Protein AF-Q207X6-F1 (afdb_monomer)

Nearest PDB structures (foldseek):
  6jbr-assembly2_F-2  TM=7.501E-01  e=4.723E-04  Pyricularia oryzae 70-15
  5hut-assembly1_A  TM=6.892E-01  e=3.008E-03  Candida albicans SC5314
  5hvo-assembly2_C  TM=7.194E-01  e=5.206E-03  Aspergillus fumigatus Af293
  5hvo-assembly1_A  TM=6.977E-01  e=4.861E-03  Aspergillus fumigatus Af293
  5huv-assembly1_B  TM=6.547E-01  e=3.957E-03  Candida albicans SC5314

Radius of gyration: 21.66 Å; Cα contacts (8 Å, |Δi|>4): 30; chains: 1; bounding box: 48×30×54 Å

Secondary structure (DSSP, 8-state):
--PPPHHHHHHHHHHHHHHHS-------HHHHIIIIIIIIIIIIHHHHH--GGG----GGGTS--

InterPro domains:
  IPR001830 Glycosyl transferase, family 20 [PF00982] (8-63)
  IPR001830 Glycosyl transferase, family 20 [PTHR10788] (4-62)

Structure (mmCIF, N/CA/C/O backbone):
data_AF-Q207X6-F1
#
_entry.id   AF-Q207X6-F1
#
loop_
_atom_site.group_PDB
_atom_site.id
_atom_site.type_symbol
_atom_site.label_atom_id
_atom_site.label_alt_id
_atom_site.label_comp_id
_atom_site.label_asym_id
_atom_site.label_entity_id
_atom_site.label_seq_id
_atom_site.pdbx_PDB_ins_code
_atom_site.Cartn_x
_atom_site.Cartn_y
_atom_site.Cartn_z
_atom_site.occupancy
_atom_site.B_iso_or_equiv
_atom_site.auth_seq_id
_atom_site.auth_comp_id
_atom_site.auth_asym_id
_atom_site.auth_atom_id
_atom_site.pdbx_PDB_model_num
ATOM 1 N N . PRO A 1 1 ? 1.274 -9.887 3.359 1.00 47.94 1 PRO A N 1
ATOM 2 C CA . PRO A 1 1 ? 0.331 -8.933 2.730 1.00 47.94 1 PRO A CA 1
ATOM 3 C C . PRO A 1 1 ? -0.888 -9.694 2.215 1.00 47.94 1 PRO A C 1
ATOM 5 O O . PRO A 1 1 ? -0.722 -10.700 1.538 1.00 47.94 1 PRO A O 1
ATOM 8 N N . GLY A 1 2 ? -2.084 -9.283 2.615 1.00 63.16 2 GLY A N 1
ATOM 9 C CA . GLY A 1 2 ? -3.309 -9.970 2.225 1.00 63.16 2 GLY A CA 1
ATOM 10 C C . GLY A 1 2 ? -4.534 -9.189 2.669 1.00 63.16 2 GLY A C 1
ATOM 11 O O . GLY A 1 2 ? -4.457 -8.387 3.604 1.00 63.16 2 GLY A O 1
ATOM 12 N N . VAL A 1 3 ? -5.643 -9.413 1.970 1.00 72.69 3 VAL A N 1
ATOM 13 C CA . VAL A 1 3 ? -6.929 -8.791 2.278 1.00 72.69 3 VAL A CA 1
ATOM 14 C C . VAL A 1 3 ? -7.420 -9.319 3.621 1.00 72.69 3 VAL A C 1
ATOM 16 O O . VAL A 1 3 ? -7.543 -10.526 3.818 1.00 72.69 3 VAL A O 1
ATOM 19 N N . ILE A 1 4 ? -7.697 -8.409 4.555 1.00 81.19 4 ILE A N 1
ATOM 20 C CA . ILE A 1 4 ? -8.332 -8.757 5.827 1.00 81.19 4 ILE A CA 1
ATOM 21 C C . ILE A 1 4 ? -9.848 -8.688 5.628 1.00 81.19 4 ILE A C 1
ATOM 23 O O . ILE A 1 4 ? -10.351 -7.604 5.283 1.00 81.19 4 ILE A O 1
ATOM 27 N N . PRO A 1 5 ? -10.572 -9.808 5.834 1.00 84.88 5 PRO A N 1
ATOM 28 C CA . PRO A 1 5 ? -12.022 -9.829 5.719 1.00 84.88 5 PRO A CA 1
ATOM 29 C C . PRO A 1 5 ? -12.661 -8.754 6.612 1.00 84.88 5 PRO A C 1
ATOM 31 O O . PRO A 1 5 ? -12.146 -8.513 7.711 1.00 84.88 5 PRO A O 1
ATOM 34 N N . PRO A 1 6 ? -13.737 -8.075 6.169 1.00 84.81 6 PRO A N 1
ATOM 35 C CA . PRO A 1 6 ? -14.365 -6.981 6.913 1.00 84.81 6 PRO A CA 1
ATOM 36 C C . PRO A 1 6 ? -14.652 -7.301 8.384 1.00 84.81 6 PRO A C 1
ATOM 38 O O . PRO A 1 6 ? -14.430 -6.455 9.249 1.00 84.81 6 PRO A O 1
ATOM 41 N N . GLU A 1 7 ? -15.064 -8.532 8.672 1.00 90.44 7 GLU A N 1
ATOM 42 C CA . GLU A 1 7 ? -15.356 -9.059 10.004 1.00 90.44 7 GLU A CA 1
ATOM 43 C C . GLU A 1 7 ? -14.147 -9.055 10.953 1.00 90.44 7 GLU A C 1
ATOM 45 O O . GLU A 1 7 ? -14.318 -8.911 12.161 1.00 90.44 7 GLU A O 1
ATOM 50 N N . HIS A 1 8 ? -12.926 -9.137 10.420 1.00 89.12 8 HIS A N 1
ATOM 51 C CA . HIS A 1 8 ? -11.685 -9.144 11.198 1.00 89.12 8 HIS A CA 1
ATOM 52 C C . HIS A 1 8 ? -10.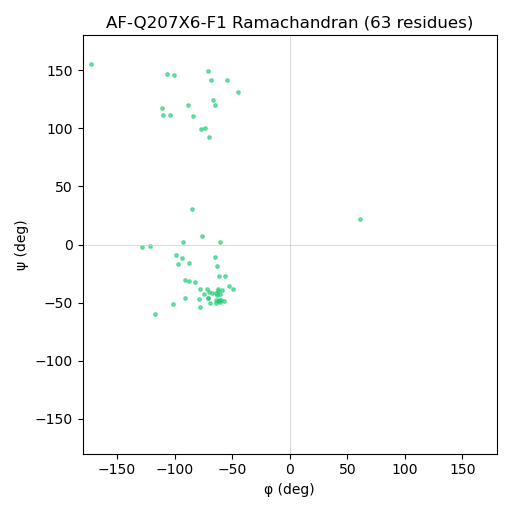994 -7.774 11.254 1.00 89.12 8 HIS A C 1
ATOM 54 O O . HIS A 1 8 ? -10.037 -7.593 12.010 1.00 89.12 8 HIS A O 1
ATOM 60 N N . ARG A 1 9 ? -11.455 -6.780 10.481 1.00 90.19 9 ARG A N 1
ATOM 61 C CA . ARG A 1 9 ? -10.794 -5.463 10.393 1.00 90.19 9 ARG A CA 1
ATOM 62 C C . ARG A 1 9 ? -10.767 -4.733 11.734 1.00 90.19 9 ARG A C 1
ATOM 64 O O . ARG A 1 9 ? -9.749 -4.132 12.072 1.00 90.19 9 ARG A O 1
ATOM 71 N N . GLU A 1 10 ? -11.850 -4.804 12.505 1.00 91.25 10 GLU A N 1
ATOM 72 C CA . GLU A 1 10 ? -11.939 -4.093 13.785 1.00 91.25 10 GLU A CA 1
ATOM 73 C C . GLU A 1 10 ? -11.041 -4.723 14.857 1.00 91.25 10 GLU A C 1
ATOM 75 O O . GLU A 1 10 ? -10.369 -4.013 15.605 1.00 91.25 10 GLU A O 1
ATOM 80 N N . GLU A 1 11 ? -10.946 -6.054 14.885 1.00 93.00 11 GLU A N 1
ATOM 81 C CA . GLU A 1 11 ? -10.016 -6.770 15.764 1.00 93.00 11 GLU A CA 1
ATOM 82 C C . GLU A 1 11 ? -8.564 -6.376 15.462 1.00 93.00 11 GLU A C 1
ATOM 84 O O . GLU A 1 11 ? -7.813 -5.983 16.358 1.00 93.00 11 GLU A O 1
ATOM 89 N N . VAL A 1 12 ? -8.180 -6.412 14.185 1.00 91.12 12 VAL A N 1
ATOM 90 C CA . VAL A 1 12 ? -6.818 -6.090 13.743 1.00 91.12 12 VAL A CA 1
ATOM 91 C C . VAL A 1 12 ? -6.471 -4.633 14.022 1.00 91.12 12 VAL A C 1
ATOM 93 O O . VAL A 1 12 ? -5.374 -4.342 14.494 1.00 91.12 12 VAL A O 1
ATOM 96 N N . LYS A 1 13 ? -7.406 -3.711 13.781 1.00 91.94 13 LYS A N 1
ATOM 97 C CA . LYS A 1 13 ? -7.236 -2.293 14.104 1.00 91.94 13 LYS A CA 1
ATOM 98 C C . LYS A 1 13 ? -6.989 -2.081 15.592 1.00 91.94 13 LYS A C 1
ATOM 100 O O . LYS A 1 13 ? -6.046 -1.376 15.942 1.00 91.94 13 LYS A O 1
ATOM 105 N N . ASN A 1 14 ? -7.796 -2.695 16.453 1.00 93.19 14 ASN A N 1
ATOM 106 C CA . ASN A 1 14 ? -7.642 -2.547 17.897 1.00 93.19 14 ASN A CA 1
ATOM 107 C C . ASN A 1 14 ? -6.298 -3.099 18.374 1.00 93.19 14 ASN A C 1
ATOM 109 O O . ASN A 1 14 ? -5.587 -2.418 19.107 1.00 93.19 14 ASN A O 1
ATOM 113 N N . ARG A 1 15 ? -5.889 -4.272 17.883 1.00 94.31 15 ARG A N 1
ATOM 114 C CA . ARG A 1 15 ? -4.576 -4.842 18.205 1.00 94.31 15 ARG A CA 1
ATOM 115 C C . ARG A 1 15 ? -3.422 -3.959 17.742 1.00 94.31 15 ARG A C 1
ATOM 117 O O . ARG A 1 15 ? -2.529 -3.670 18.529 1.00 94.31 15 ARG A O 1
ATOM 124 N N . LEU A 1 16 ? -3.452 -3.474 16.501 1.00 93.25 16 LEU A N 1
ATOM 125 C CA . LEU A 1 16 ? -2.402 -2.597 15.972 1.00 93.25 16 LEU A CA 1
ATOM 126 C C . LEU A 1 16 ? -2.298 -1.280 16.743 1.00 93.25 16 LEU A C 1
ATOM 128 O O . LEU A 1 16 ? -1.190 -0.805 16.999 1.00 93.25 16 LEU A O 1
ATOM 132 N N . LEU A 1 17 ? -3.433 -0.721 17.158 1.00 94.12 17 LEU A N 1
ATOM 133 C CA . LEU A 1 17 ? -3.456 0.512 17.929 1.00 94.12 17 LEU A CA 1
ATOM 134 C C . LEU A 1 17 ? -2.930 0.294 19.352 1.00 94.12 17 LEU A C 1
ATOM 136 O O . LEU A 1 17 ? -2.114 1.081 19.824 1.00 94.12 17 LEU A O 1
ATOM 140 N N . THR A 1 18 ? -3.374 -0.765 20.030 1.00 94.44 18 THR A N 1
ATOM 141 C CA . THR A 1 18 ? -3.012 -1.034 21.427 1.00 94.44 18 THR A CA 1
ATOM 142 C C . THR A 1 18 ? -1.585 -1.553 21.578 1.00 94.44 18 THR A C 1
ATOM 144 O O . THR A 1 18 ? -0.880 -1.127 22.487 1.00 94.44 18 THR A O 1
ATOM 147 N N . GLU A 1 19 ? -1.150 -2.460 20.707 1.00 96.19 19 GLU A N 1
ATOM 148 C CA . GLU A 1 19 ? 0.154 -3.123 20.826 1.00 96.19 19 GLU A CA 1
ATOM 149 C C . GLU A 1 19 ? 1.275 -2.324 20.142 1.00 96.19 19 GLU A C 1
ATOM 151 O O . GLU A 1 19 ? 2.415 -2.352 20.602 1.00 96.19 19 GLU A O 1
ATOM 156 N N . TYR A 1 20 ? 0.964 -1.592 19.064 1.00 93.19 20 TYR A N 1
ATOM 157 C CA . TYR A 1 20 ? 1.977 -0.969 18.200 1.00 93.19 20 TYR A CA 1
ATOM 158 C C . TYR A 1 20 ? 1.759 0.531 17.951 1.00 93.19 20 TYR A C 1
ATOM 160 O O . TYR A 1 20 ? 2.566 1.145 17.254 1.00 93.19 20 TYR A O 1
ATOM 168 N N . GLY A 1 21 ? 0.682 1.139 18.469 1.00 91.38 21 GLY A N 1
ATOM 169 C CA . GLY A 1 21 ? 0.345 2.544 18.194 1.00 91.38 21 GLY A CA 1
ATOM 170 C C . GLY A 1 21 ? 0.098 2.832 16.708 1.00 91.38 21 GLY A C 1
ATOM 171 O O . GLY A 1 21 ? 0.244 3.968 16.262 1.00 91.38 21 GLY A O 1
ATOM 172 N N . CYS A 1 22 ? -0.231 1.802 15.929 1.00 93.12 22 CYS A N 1
ATOM 173 C CA . CYS A 1 22 ? -0.341 1.861 14.478 1.00 93.12 22 CYS A CA 1
ATOM 174 C C . CYS A 1 22 ? -1.806 1.816 14.036 1.00 93.12 22 CYS A C 1
ATOM 176 O O . CYS A 1 22 ? -2.630 1.127 14.635 1.00 93.12 22 CYS A O 1
ATOM 178 N N . TYR A 1 23 ? -2.122 2.508 12.940 1.00 89.00 23 TYR A N 1
ATOM 179 C CA . TYR A 1 23 ? -3.450 2.476 12.333 1.00 89.00 23 TYR A CA 1
ATOM 180 C C . TYR A 1 23 ? -3.387 1.750 10.983 1.00 89.00 23 TYR A C 1
ATOM 182 O O . TYR A 1 23 ? -2.679 2.219 10.088 1.00 89.00 23 TYR A O 1
ATOM 190 N N . PRO A 1 24 ? -4.082 0.611 10.805 1.00 87.94 24 PRO A N 1
ATOM 191 C CA . PRO A 1 24 ? -4.051 -0.106 9.537 1.00 87.94 24 PRO A CA 1
ATOM 192 C C . PRO A 1 24 ? -4.760 0.674 8.430 1.00 87.94 24 PRO A C 1
ATOM 194 O O . PRO A 1 24 ? -5.833 1.242 8.635 1.00 87.94 24 PRO A O 1
ATOM 197 N N . VAL A 1 25 ? -4.191 0.618 7.227 1.00 87.00 25 VAL A N 1
ATOM 198 C CA . VAL A 1 25 ? -4.859 1.031 5.989 1.00 87.00 25 VAL A CA 1
ATOM 199 C C . VAL A 1 25 ? -5.266 -0.236 5.244 1.00 87.00 25 VAL A C 1
ATOM 201 O O . VAL A 1 25 ? -4.413 -0.993 4.785 1.00 87.00 25 VAL A O 1
ATOM 204 N N . PHE A 1 26 ? -6.571 -0.486 5.157 1.00 85.44 26 PHE A N 1
ATOM 205 C CA . PHE A 1 26 ? -7.112 -1.631 4.427 1.00 85.44 26 PHE A CA 1
ATOM 206 C C . PHE A 1 26 ? -7.236 -1.265 2.948 1.00 85.44 26 PHE A C 1
ATOM 208 O O . PHE A 1 26 ? -8.049 -0.417 2.588 1.00 85.44 26 PHE A O 1
ATOM 215 N N . LEU A 1 27 ? -6.405 -1.881 2.111 1.00 81.94 27 LEU A N 1
ATOM 216 C CA . LEU A 1 27 ? -6.412 -1.690 0.664 1.00 81.94 27 LEU A CA 1
ATOM 217 C C . LEU A 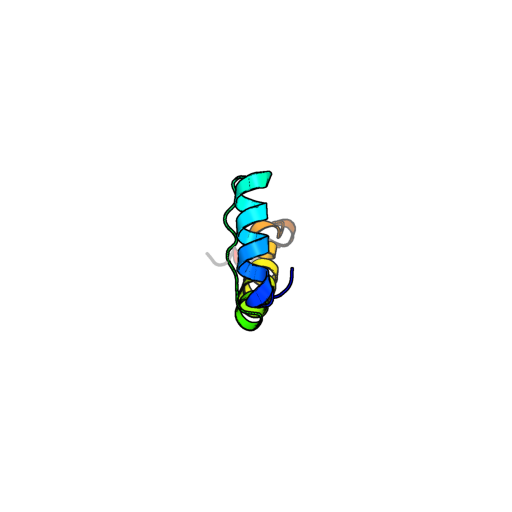1 27 ? -7.137 -2.858 -0.011 1.00 81.94 27 LEU A C 1
ATOM 219 O O . LEU A 1 27 ? -7.055 -3.996 0.453 1.00 81.94 27 LEU A O 1
ATOM 223 N N . GLU A 1 28 ? -7.829 -2.560 -1.106 1.00 81.44 28 GLU A N 1
ATOM 224 C CA . GLU A 1 28 ? -8.431 -3.568 -1.983 1.00 81.44 28 GLU A CA 1
ATOM 225 C C . GLU A 1 28 ? -7.343 -4.327 -2.760 1.00 81.44 28 GLU A C 1
ATOM 227 O O . GLU A 1 28 ? -6.293 -3.761 -3.073 1.00 81.44 28 GLU A O 1
ATOM 232 N N . GLU A 1 29 ? -7.595 -5.594 -3.089 1.00 75.38 29 GLU A N 1
ATOM 233 C CA . GLU A 1 29 ? -6.611 -6.494 -3.718 1.00 75.38 29 GLU A CA 1
ATOM 234 C C . GLU A 1 29 ? -6.064 -5.928 -5.036 1.00 75.38 29 GLU A C 1
ATOM 236 O O . GLU A 1 29 ? -4.854 -5.760 -5.191 1.00 75.38 29 GLU A O 1
ATOM 241 N N . ASP A 1 30 ? -6.967 -5.482 -5.912 1.00 74.81 30 ASP A N 1
ATOM 242 C CA . ASP A 1 30 ? -6.657 -4.790 -7.165 1.00 74.81 30 ASP A CA 1
ATOM 243 C C . ASP A 1 30 ? -5.727 -3.583 -6.990 1.00 74.81 30 ASP A C 1
ATOM 245 O O . ASP A 1 30 ? -4.921 -3.268 -7.868 1.00 74.81 30 ASP A O 1
ATOM 249 N N . LEU A 1 31 ? -5.879 -2.851 -5.883 1.00 75.94 31 LEU A N 1
ATOM 250 C CA . LEU A 1 31 ? -5.082 -1.662 -5.605 1.00 75.94 31 LEU A CA 1
ATOM 251 C C . LEU A 1 31 ? -3.690 -2.051 -5.104 1.00 75.94 31 LEU A C 1
ATOM 253 O O . LEU A 1 31 ? -2.715 -1.409 -5.490 1.00 75.94 31 LEU A O 1
ATOM 257 N N . VAL A 1 32 ? -3.584 -3.101 -4.286 1.00 76.06 32 VAL A N 1
ATOM 258 C CA . VAL A 1 32 ? -2.297 -3.637 -3.823 1.00 76.06 32 VAL A CA 1
ATOM 259 C C . VAL A 1 32 ? -1.481 -4.148 -5.006 1.00 76.06 32 VAL A C 1
ATOM 261 O O . VAL A 1 32 ? -0.328 -3.750 -5.148 1.00 76.06 32 VAL A O 1
ATOM 264 N N . GLU A 1 33 ? -2.076 -4.943 -5.891 1.00 71.69 33 GLU A N 1
ATOM 265 C CA . GLU A 1 33 ? -1.376 -5.500 -7.052 1.00 71.69 33 GLU A CA 1
ATOM 266 C C . GLU A 1 33 ? -0.917 -4.392 -8.018 1.00 71.69 33 GLU A C 1
ATOM 268 O O . GLU A 1 33 ? 0.253 -4.316 -8.399 1.00 71.69 33 GLU A O 1
ATOM 273 N N . LYS A 1 34 ? -1.799 -3.444 -8.360 1.00 70.25 34 LYS A N 1
ATOM 274 C CA . LYS A 1 34 ? -1.450 -2.347 -9.282 1.00 70.25 34 LYS A CA 1
ATOM 275 C C . LYS A 1 34 ? -0.423 -1.384 -8.689 1.00 70.25 34 LYS A C 1
ATOM 277 O O . LYS A 1 34 ? 0.479 -0.936 -9.396 1.00 70.25 34 LYS A O 1
ATOM 282 N N . PHE A 1 35 ? -0.557 -1.026 -7.413 1.00 71.25 35 PHE A N 1
ATOM 283 C CA . PHE A 1 35 ? 0.267 0.018 -6.804 1.00 71.25 35 PHE A CA 1
ATOM 284 C C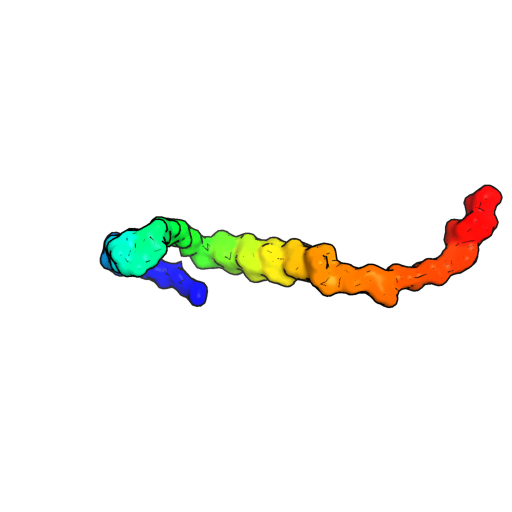 . PHE A 1 35 ? 1.548 -0.522 -6.169 1.00 71.25 35 PHE A C 1
ATOM 286 O O . PHE A 1 35 ? 2.621 0.054 -6.358 1.00 71.25 35 PHE A O 1
ATOM 293 N N . TYR A 1 36 ? 1.463 -1.607 -5.404 1.00 67.94 36 TYR A N 1
ATOM 294 C CA . TYR A 1 36 ? 2.621 -2.164 -4.714 1.00 67.94 36 TYR A CA 1
ATOM 295 C C . TYR A 1 36 ? 3.488 -2.964 -5.687 1.00 67.94 36 TYR A C 1
ATOM 297 O O . TYR A 1 36 ? 4.661 -2.638 -5.865 1.00 67.94 36 TYR A O 1
ATOM 305 N N . ASP A 1 37 ? 2.902 -3.925 -6.401 1.00 67.88 37 ASP A N 1
ATOM 306 C CA . ASP A 1 37 ?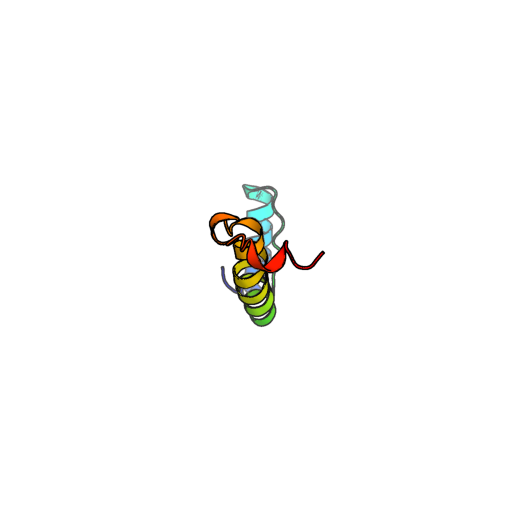 3.667 -4.751 -7.338 1.00 67.88 37 ASP A CA 1
ATOM 307 C C . ASP A 1 37 ? 3.923 -4.011 -8.657 1.00 67.88 37 ASP A C 1
ATOM 309 O O . ASP A 1 37 ? 5.062 -3.92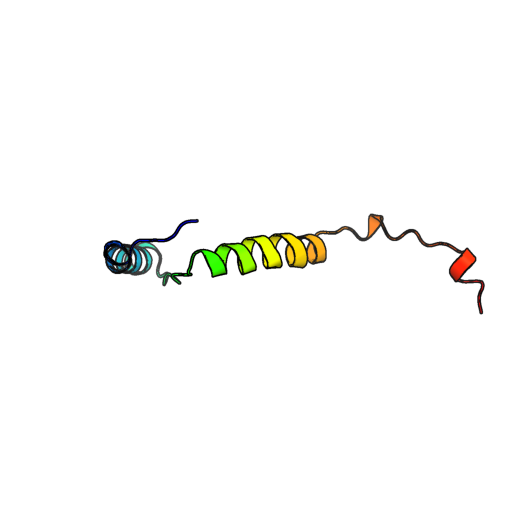9 -9.118 1.00 67.88 37 ASP A O 1
ATOM 313 N N . GLY A 1 38 ? 2.895 -3.385 -9.233 1.00 64.19 38 GLY A N 1
ATOM 314 C CA . GLY A 1 38 ? 2.998 -2.693 -10.520 1.00 64.19 38 GLY A CA 1
ATOM 315 C C . GLY A 1 38 ? 3.810 -1.394 -10.498 1.00 64.19 38 GLY A C 1
ATOM 316 O O . GLY A 1 38 ? 4.639 -1.172 -11.377 1.00 64.19 38 GLY A O 1
ATOM 317 N N . PHE A 1 39 ? 3.601 -0.516 -9.517 1.00 67.12 39 PHE A N 1
ATOM 318 C CA . PHE A 1 39 ? 4.245 0.804 -9.503 1.00 67.12 39 PHE A CA 1
ATOM 319 C C . PHE A 1 39 ? 5.447 0.867 -8.554 1.00 67.12 39 PHE A C 1
ATOM 321 O O . PHE A 1 39 ? 6.545 1.260 -8.955 1.00 67.12 39 PHE A O 1
ATOM 328 N N . SER A 1 40 ? 5.274 0.440 -7.305 1.00 66.88 40 SER A N 1
ATOM 329 C CA . SER A 1 40 ? 6.324 0.557 -6.289 1.00 66.88 40 SER A CA 1
ATOM 330 C C . SER A 1 40 ? 7.496 -0.380 -6.592 1.00 66.88 40 SER A C 1
ATOM 332 O O . SER A 1 40 ? 8.634 0.081 -6.675 1.00 66.88 40 SER A O 1
ATOM 334 N N . ASN A 1 41 ? 7.228 -1.662 -6.854 1.00 66.81 41 ASN A N 1
ATOM 335 C CA . ASN A 1 41 ? 8.272 -2.667 -7.075 1.00 66.81 41 ASN A CA 1
ATOM 336 C C . ASN A 1 41 ? 8.828 -2.689 -8.505 1.00 66.81 41 ASN A C 1
ATOM 338 O O . ASN A 1 41 ? 10.012 -2.964 -8.676 1.00 66.81 41 ASN A O 1
ATOM 342 N N . ASN A 1 42 ? 8.027 -2.374 -9.527 1.00 62.53 42 ASN A N 1
ATOM 343 C CA . ASN A 1 42 ? 8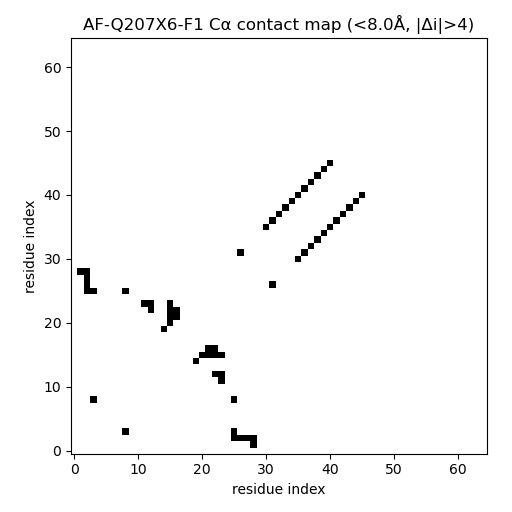.500 -2.420 -10.919 1.00 62.53 42 ASN A CA 1
ATOM 344 C C . ASN A 1 42 ? 8.955 -1.063 -11.479 1.00 62.53 42 ASN A C 1
ATOM 346 O O . ASN A 1 42 ? 9.642 -1.045 -12.497 1.00 62.53 42 ASN A O 1
ATOM 350 N N . THR A 1 43 ? 8.601 0.067 -10.851 1.00 58.81 43 THR A N 1
ATOM 351 C CA . THR A 1 43 ? 8.996 1.408 -11.334 1.00 58.81 43 THR A CA 1
ATOM 352 C C . THR A 1 43 ? 9.876 2.142 -10.329 1.00 58.81 43 THR A C 1
ATOM 354 O O . THR A 1 43 ? 11.021 2.464 -10.642 1.00 58.81 43 THR A O 1
ATOM 357 N N . LEU A 1 44 ? 9.382 2.389 -9.111 1.00 65.69 44 LEU A N 1
ATOM 358 C CA . LEU A 1 44 ? 10.124 3.178 -8.119 1.00 65.69 44 LEU A CA 1
ATOM 359 C C . LEU A 1 44 ? 11.354 2.440 -7.587 1.00 65.69 44 LEU A C 1
ATOM 361 O O . LEU A 1 44 ? 12.417 3.041 -7.432 1.00 65.69 44 LEU A O 1
ATOM 365 N N . TRP A 1 45 ? 11.228 1.139 -7.328 1.00 68.81 45 TRP A N 1
ATOM 366 C CA . TRP A 1 45 ? 12.323 0.345 -6.790 1.00 68.81 45 TRP A CA 1
ATOM 367 C C . TRP A 1 45 ? 13.520 0.259 -7.754 1.00 68.81 45 TRP A C 1
ATOM 369 O O . TRP A 1 45 ? 14.616 0.620 -7.318 1.00 68.81 45 TRP A O 1
ATOM 379 N N . PRO A 1 46 ? 13.360 -0.090 -9.053 1.00 60.84 46 PRO A N 1
ATOM 380 C CA . PRO A 1 46 ? 14.442 0.013 -10.027 1.00 60.84 46 PRO A CA 1
ATOM 381 C C . PRO A 1 46 ? 14.941 1.448 -10.182 1.00 60.84 46 PRO A C 1
ATOM 383 O O . PRO A 1 46 ? 16.140 1.661 -10.175 1.00 60.84 46 PRO A O 1
ATOM 386 N N . LEU A 1 47 ? 14.071 2.459 -10.234 1.00 63.00 47 LEU A N 1
ATOM 387 C CA . LEU A 1 47 ? 14.512 3.849 -10.399 1.00 63.00 47 LEU A CA 1
ATOM 388 C C . LEU A 1 47 ? 15.464 4.318 -9.283 1.00 63.00 47 LEU A C 1
ATOM 390 O O . LEU A 1 47 ? 16.431 5.024 -9.558 1.00 63.00 47 LEU A O 1
ATOM 394 N N . PHE A 1 48 ? 15.213 3.922 -8.034 1.00 65.50 48 PHE A N 1
ATOM 395 C CA . PHE A 1 48 ? 16.054 4.305 -6.895 1.00 65.50 48 PHE A CA 1
ATOM 396 C C . PHE A 1 48 ? 17.239 3.367 -6.645 1.00 65.50 48 PHE A C 1
ATOM 398 O O . PHE A 1 48 ? 18.173 3.760 -5.949 1.00 65.50 48 PHE A O 1
ATOM 405 N N . HIS A 1 49 ? 17.233 2.159 -7.218 1.00 67.94 49 HIS A N 1
ATOM 406 C CA . HIS A 1 49 ? 18.267 1.143 -6.973 1.00 67.94 49 HIS A CA 1
ATOM 407 C C . HIS A 1 49 ? 19.012 0.681 -8.238 1.00 67.94 49 HIS A C 1
ATOM 409 O O . HIS A 1 49 ? 19.942 -0.124 -8.147 1.00 67.94 49 HIS A O 1
ATOM 415 N N . SER A 1 50 ? 18.671 1.195 -9.421 1.00 59.91 50 SER A N 1
ATOM 416 C CA . SER A 1 50 ? 19.433 1.006 -10.653 1.00 59.91 50 SER A CA 1
ATOM 417 C C . SER A 1 50 ? 20.697 1.852 -10.583 1.00 59.91 50 SER A C 1
ATOM 419 O O . SER A 1 50 ? 20.697 3.058 -10.816 1.00 59.91 50 SER A O 1
ATOM 421 N N . PHE A 1 51 ? 21.794 1.176 -10.249 1.00 57.50 51 PHE A N 1
ATOM 422 C CA . PHE A 1 51 ? 23.152 1.686 -10.345 1.00 57.50 51 PHE A CA 1
ATOM 423 C C . PHE A 1 51 ? 23.375 2.397 -11.697 1.00 57.50 51 PHE A C 1
ATOM 425 O O . PHE A 1 51 ? 23.143 1.778 -12.740 1.00 57.50 51 PHE A O 1
ATOM 432 N N . PRO A 1 52 ? 23.946 3.616 -11.725 1.00 54.69 52 PRO A N 1
ATOM 433 C CA . PRO A 1 52 ? 24.367 4.291 -12.957 1.00 54.69 52 PRO A CA 1
ATOM 434 C C . PRO A 1 52 ? 25.441 3.519 -13.753 1.00 54.69 52 PRO A C 1
ATOM 436 O O . PRO A 1 52 ? 25.872 3.968 -14.798 1.00 54.69 52 PRO A O 1
ATOM 439 N N . ALA A 1 53 ? 25.868 2.327 -13.328 1.00 54.53 53 ALA A N 1
ATOM 440 C CA . ALA A 1 53 ? 26.898 1.529 -13.993 1.00 54.53 53 ALA A CA 1
ATOM 441 C C . ALA A 1 53 ? 26.532 1.027 -15.411 1.00 54.53 53 ALA A C 1
ATOM 443 O O . ALA A 1 53 ? 27.414 0.548 -16.119 1.00 54.53 53 ALA A O 1
ATOM 444 N N . TYR A 1 54 ? 25.271 1.149 -15.848 1.00 50.34 54 TYR A N 1
ATOM 445 C CA . TYR A 1 54 ? 24.873 0.897 -17.242 1.00 50.34 54 TYR A CA 1
ATOM 446 C C . TYR A 1 54 ? 24.876 2.157 -18.124 1.00 50.34 54 TYR A C 1
ATOM 448 O O . TYR A 1 54 ? 24.559 2.056 -19.311 1.00 50.34 54 TYR A O 1
ATOM 456 N N . THR A 1 55 ? 25.257 3.337 -17.609 1.00 53.19 55 THR A N 1
ATOM 457 C CA . THR A 1 55 ? 25.524 4.492 -18.479 1.00 53.19 55 THR A CA 1
ATOM 458 C C . THR A 1 55 ? 26.798 4.232 -19.271 1.00 53.19 55 THR A C 1
ATOM 460 O O . THR A 1 55 ? 27.910 4.505 -18.823 1.00 53.19 55 THR A O 1
ATOM 463 N N . ARG A 1 56 ? 26.634 3.677 -20.469 1.00 56.78 56 ARG A N 1
ATOM 464 C CA . ARG A 1 56 ? 27.689 3.604 -21.472 1.00 56.78 56 ARG A CA 1
ATOM 465 C C . ARG A 1 56 ? 27.817 4.982 -22.115 1.00 56.78 56 ARG A C 1
ATOM 467 O O . ARG A 1 56 ? 27.030 5.330 -22.988 1.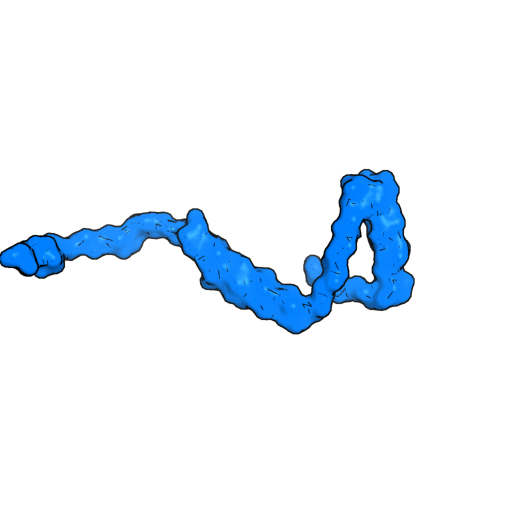00 56.78 56 ARG A O 1
ATOM 474 N N . TYR A 1 57 ? 28.797 5.750 -21.659 1.00 55.72 57 TYR A N 1
ATOM 475 C CA . TYR A 1 57 ? 29.248 6.954 -22.345 1.00 55.72 57 TYR A CA 1
ATOM 476 C C . TYR A 1 57 ? 29.860 6.548 -23.698 1.00 55.72 57 TYR A C 1
ATOM 478 O O . TYR A 1 57 ? 30.773 5.721 -23.745 1.00 55.72 57 TYR A O 1
ATOM 486 N N . LEU A 1 58 ? 29.295 7.053 -24.795 1.00 56.22 58 LEU A N 1
ATOM 487 C CA . LEU A 1 58 ? 29.790 6.868 -26.158 1.00 56.22 58 LEU A CA 1
ATOM 488 C C . LEU A 1 58 ? 30.335 8.208 -26.654 1.00 56.22 58 LEU A C 1
ATOM 490 O O . LEU A 1 58 ? 29.555 9.120 -26.911 1.00 56.22 58 LEU A O 1
ATOM 494 N N . ASP A 1 59 ? 31.652 8.306 -26.842 1.00 54.12 59 ASP A N 1
ATOM 495 C CA . ASP A 1 59 ? 32.296 9.515 -27.388 1.00 54.12 59 ASP A CA 1
ATOM 496 C C . ASP A 1 59 ? 31.728 9.928 -28.758 1.00 54.12 59 ASP A C 1
ATOM 498 O O . ASP A 1 59 ? 31.680 11.112 -29.080 1.00 54.12 59 ASP A O 1
ATOM 502 N N . SER A 1 60 ? 31.204 8.974 -29.540 1.00 56.28 60 SER A N 1
ATOM 503 C CA . SER A 1 60 ? 30.581 9.254 -30.840 1.00 56.28 60 SER A CA 1
ATOM 504 C C . SER A 1 60 ? 29.327 10.132 -30.763 1.00 56.28 60 SER A C 1
ATOM 506 O O . SER A 1 60 ? 28.911 10.665 -31.785 1.00 56.28 60 SER A O 1
ATOM 508 N N . GLU A 1 61 ? 28.697 10.259 -29.591 1.00 56.12 61 GLU A N 1
ATOM 509 C CA . GLU A 1 61 ? 27.556 11.165 -29.383 1.00 56.12 61 GLU A CA 1
ATOM 510 C C . GLU A 1 61 ? 27.979 12.545 -28.856 1.00 56.12 61 GLU A C 1
ATOM 512 O O . GLU A 1 61 ? 27.175 13.474 -28.867 1.00 56.12 61 GLU A O 1
ATOM 517 N N . TRP A 1 62 ? 29.238 12.704 -28.434 1.00 57.59 62 TRP A N 1
ATOM 518 C CA . TRP A 1 62 ? 29.787 13.978 -27.965 1.00 57.59 62 TRP A CA 1
ATOM 519 C C . TRP A 1 62 ? 30.432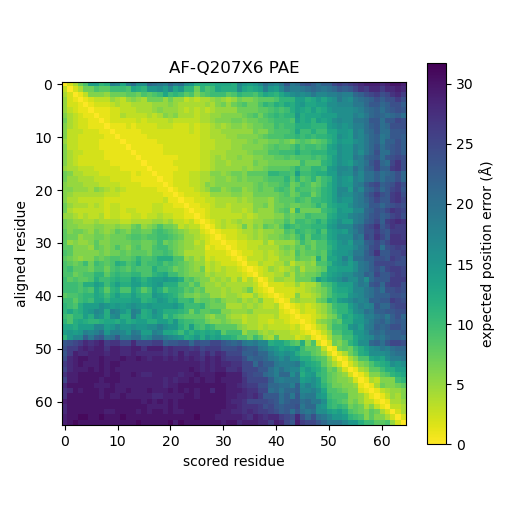 14.798 -29.095 1.00 57.59 62 TRP A C 1
ATOM 521 O O . TRP A 1 62 ? 30.345 16.021 -29.094 1.00 57.59 62 TRP A O 1
ATOM 531 N N . GLU A 1 63 ? 31.000 14.157 -30.122 1.00 50.81 63 GLU A N 1
ATOM 532 C CA . GLU A 1 63 ? 31.610 14.848 -31.278 1.00 50.81 63 GLU A CA 1
ATOM 533 C C . GLU A 1 63 ? 30.599 15.428 -32.291 1.00 50.81 63 GLU A C 1
ATOM 535 O O . GLU A 1 63 ? 30.989 15.938 -33.340 1.00 50.81 63 GLU A O 1
ATOM 540 N N . GLY A 1 64 ? 29.300 15.393 -31.985 1.00 56.25 64 GLY A N 1
ATOM 541 C CA . GLY A 1 64 ? 28.243 16.043 -32.768 1.00 56.25 64 GLY A CA 1
ATOM 542 C C . GLY A 1 64 ? 28.016 17.520 -32.417 1.00 56.25 64 GLY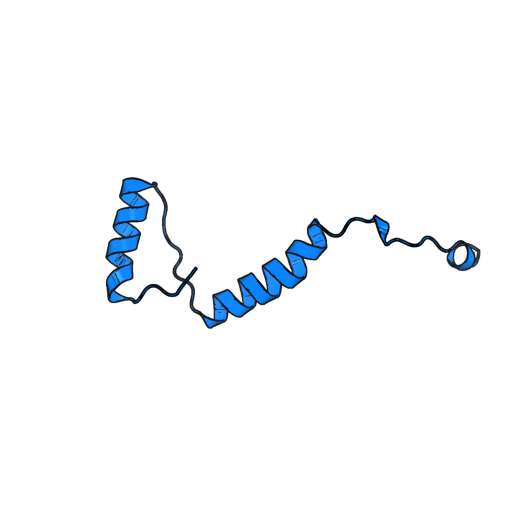 A C 1
ATOM 543 O O . GLY A 1 64 ? 26.873 17.973 -32.486 1.00 56.25 64 GLY A O 1
ATOM 544 N N . HIS A 1 65 ? 29.063 18.228 -31.981 1.00 48.66 65 HIS A N 1
ATOM 545 C CA . HIS A 1 65 ? 29.051 19.677 -31.743 1.00 48.66 65 HIS A CA 1
ATOM 546 C C . HIS A 1 65 ? 28.961 20.485 -33.043 1.00 48.66 65 HIS A C 1
ATOM 548 O O . HIS A 1 65 ? 29.704 20.168 -33.999 1.00 48.66 65 HIS A O 1
#

Solvent-accessible surface area (backbone atoms only — not comparable to full-atom values): 4185 Å² total; per-residue (Å²): 140,76,80,70,57,77,91,50,44,63,60,54,37,52,49,33,39,74,79,65,74,37,79,78,82,89,65,55,67,73,55,45,49,52,45,48,53,52,39,42,57,65,44,51,44,46,68,76,64,59,66,74,85,76,69,78,85,55,70,82,73,64,75,75,115

pLDDT: mean 72.86, std 14.96, range [47.94, 96.19]

Sequence (65 aa):
PGVIPPEHREEVKNRLLTEYGCYPVFLEEDLVEKFYDGFSNNTLWPLFHSFPAYTRYLDSEWEGH

Mean predicted aligned error: 12.54 Å

Foldseek 3Di:
DDADPPVCQVVVQVCCCVVPVDGDDGDDPVCCCCPVVVDVVPPVVCVVPVDCVPPDDDVVVVVPD

Organism: Vermamoeba vermiformis (NCBI:txid5778)